Protein AF-A0A6M0INX6-F1 (afdb_monomer)

pLDDT: mean 77.75, std 13.21, range [43.38, 91.0]

Radius of gyration: 14.99 Å; Cα contacts (8 Å, |Δi|>4): 157; chains: 1; bounding box: 34×34×44 Å

Mean predicted aligned error: 8.26 Å

Foldseek 3Di:
DDAWEWEQDPNFIWTFPQLVVVVCPVVLQFDQFQPPVPDPDPDDRDGLSRQLVVVVVVDDPVFWDADPNTIIGGLVSVVVSLVSRCRGGPDNCLVVDCPRPSNVVNVVSVPPVDDDDPDDDCRRYDYDDDPD

Secondary structure (DSSP, 8-state):
---EEEEEETTEEEEEHHHHHHHHHHTTSB-SS--GGG-SS------HHHHHHHHHTTS-GGGEEEETTEEEEEHHHHHHHHHHHGGGBSSGGGGT-TTSHHHHHHHHHH-TTS-----S-GGGEEE-----

Solvent-accessible surface area (backbone atoms only — not comparable to full-atom values): 8019 Å² total; per-residue (Å²): 136,67,42,25,42,28,35,82,55,95,95,37,64,29,35,32,50,64,36,46,52,48,40,35,43,79,69,56,47,27,42,73,55,66,57,73,92,74,66,87,67,99,66,78,92,67,37,62,61,59,52,46,53,55,52,52,74,73,47,64,69,92,49,50,47,78,54,99,89,45,54,24,30,32,52,80,49,50,63,56,45,52,64,69,49,54,71,22,36,70,51,76,65,36,75,79,31,76,85,26,65,67,33,46,55,48,52,59,56,70,37,87,86,54,81,91,69,92,75,90,73,69,82,54,55,39,83,51,90,73,93,125

Nearest PDB structures (foldseek):
  4xtk-assembly4_D  TM=2.587E-01  e=9.185E-01  Thermotoga maritima MSB8
  8hmy-assembly1_A  TM=2.724E-01  e=7.587E-01  Homo sapiens

Sequence (132 aa):
MQPIRYINHQNTVWYSVTDYVRLLLDTRTIARVRPSILRKRHRSSKDPEELVLAKLNQLNAAYQLRINQDLFADWVVFEHLHRVLKPFLIRPADWTNPNSLFHKTRVYIDRPKQSPKPDVGDDYFEEIEIQV

Organism: NCBI:txid1987381

Structure (mmCIF, N/CA/C/O backbone):
data_AF-A0A6M0INX6-F1
#
_entry.id   AF-A0A6M0INX6-F1
#
loop_
_atom_site.group_PDB
_atom_site.id
_atom_site.type_symbol
_atom_site.label_atom_id
_atom_site.label_alt_id
_atom_site.label_comp_id
_atom_site.label_asym_id
_atom_site.label_entity_id
_atom_site.label_seq_id
_atom_site.pdbx_PDB_ins_code
_atom_site.Cartn_x
_atom_site.Cartn_y
_atom_site.Cartn_z
_atom_site.occupancy
_atom_site.B_iso_or_equiv
_atom_site.auth_seq_id
_atom_site.auth_comp_id
_atom_site.auth_asym_id
_atom_site.auth_atom_id
_atom_site.pdbx_PDB_model_num
ATOM 1 N N . MET A 1 1 ? 9.680 -11.911 5.098 1.00 67.19 1 MET A N 1
ATOM 2 C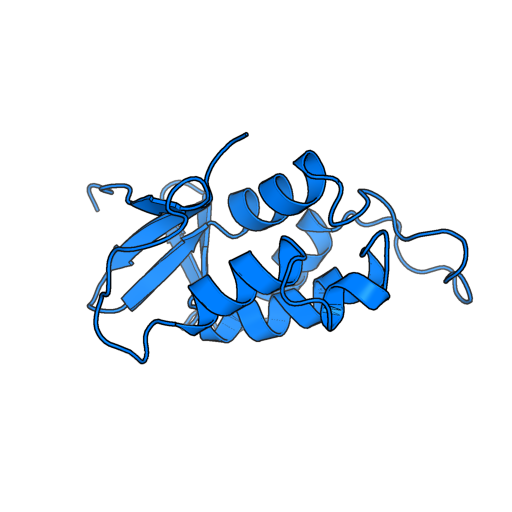 CA . MET A 1 1 ? 8.805 -10.841 4.580 1.00 67.19 1 MET A CA 1
ATOM 3 C C . MET A 1 1 ? 8.068 -10.285 5.780 1.00 67.19 1 MET A C 1
ATOM 5 O O . MET A 1 1 ? 7.625 -11.098 6.580 1.00 67.19 1 MET A O 1
ATOM 9 N N . GLN A 1 2 ? 8.038 -8.967 5.965 1.00 77.56 2 GLN A N 1
ATOM 10 C CA . GLN A 1 2 ? 7.319 -8.363 7.090 1.00 77.56 2 GLN A CA 1
ATOM 11 C C . GLN A 1 2 ? 5.891 -8.006 6.650 1.00 77.56 2 GLN A C 1
ATOM 13 O O . GLN A 1 2 ? 5.744 -7.437 5.563 1.00 77.56 2 GLN A O 1
ATOM 18 N N . PRO A 1 3 ? 4.860 -8.368 7.432 1.00 84.69 3 PRO A N 1
ATOM 19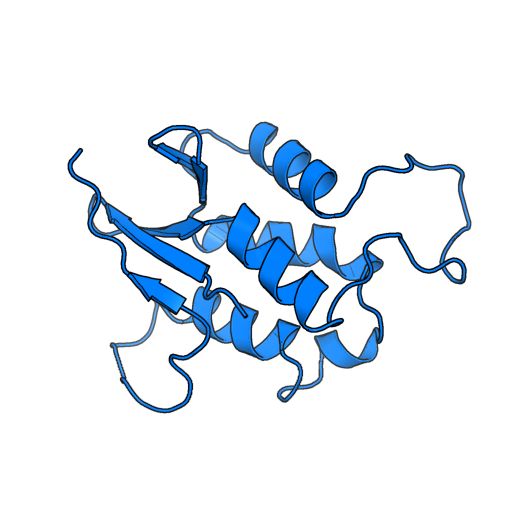 C CA . PRO A 1 3 ? 3.492 -7.944 7.168 1.00 84.69 3 PRO A CA 1
ATOM 20 C C . PRO A 1 3 ? 3.328 -6.439 7.423 1.00 84.69 3 PRO A C 1
ATOM 22 O O . PRO A 1 3 ? 4.166 -5.784 8.046 1.00 84.69 3 PRO A O 1
ATOM 25 N N . ILE A 1 4 ? 2.234 -5.877 6.921 1.00 87.69 4 ILE A N 1
ATOM 26 C CA . ILE A 1 4 ? 1.832 -4.494 7.154 1.00 87.69 4 ILE A CA 1
ATOM 27 C C . ILE A 1 4 ? 1.190 -4.420 8.531 1.00 87.69 4 ILE A C 1
ATOM 29 O O . ILE A 1 4 ? 0.093 -4.945 8.733 1.00 87.69 4 ILE A O 1
ATOM 33 N N . ARG A 1 5 ? 1.851 -3.730 9.462 1.00 88.81 5 ARG A N 1
ATOM 34 C CA . ARG A 1 5 ? 1.271 -3.476 10.780 1.00 88.81 5 ARG A CA 1
ATOM 35 C C . ARG A 1 5 ? 0.059 -2.555 10.647 1.00 88.81 5 ARG A C 1
ATOM 37 O O . ARG A 1 5 ? 0.126 -1.550 9.931 1.00 88.81 5 ARG A O 1
ATOM 44 N N . TYR A 1 6 ? -1.027 -2.857 11.346 1.00 88.12 6 TYR A N 1
ATOM 45 C CA . TYR A 1 6 ? -2.195 -1.983 11.445 1.00 88.12 6 TYR A CA 1
ATOM 46 C C . TYR A 1 6 ? -2.702 -1.873 12.884 1.00 88.12 6 TYR A C 1
ATOM 48 O O . TYR A 1 6 ? -2.418 -2.728 13.719 1.00 88.12 6 TYR A O 1
ATOM 56 N N . ILE A 1 7 ? -3.459 -0.813 13.164 1.00 87.19 7 ILE A N 1
ATOM 57 C CA . ILE A 1 7 ? -4.101 -0.576 14.460 1.00 87.19 7 ILE A CA 1
ATOM 58 C C . ILE A 1 7 ? -5.559 -0.182 14.303 1.00 87.19 7 ILE A C 1
ATOM 60 O O . ILE A 1 7 ? -5.919 0.526 13.363 1.00 87.19 7 ILE A O 1
ATOM 64 N N . ASN A 1 8 ? -6.382 -0.563 15.273 1.00 83.69 8 ASN A N 1
ATOM 65 C CA . ASN A 1 8 ? -7.714 -0.004 15.454 1.00 83.69 8 ASN A CA 1
ATOM 66 C C . ASN A 1 8 ? -7.665 1.141 16.467 1.00 83.69 8 ASN A C 1
ATOM 68 O O . ASN A 1 8 ? -7.405 0.929 17.648 1.00 83.69 8 ASN A O 1
ATOM 72 N N . HIS A 1 9 ? -7.952 2.361 16.020 1.00 81.75 9 HIS A N 1
ATOM 73 C CA . HIS A 1 9 ? -8.033 3.532 16.889 1.00 81.75 9 HIS A CA 1
ATOM 74 C C . HIS A 1 9 ? -9.274 4.357 16.548 1.00 81.75 9 HIS A C 1
ATOM 76 O O . HIS A 1 9 ? -9.461 4.757 15.398 1.00 81.75 9 HIS A O 1
ATOM 82 N N . GLN A 1 10 ? -10.119 4.616 17.555 1.00 80.56 10 GLN A N 1
ATOM 83 C CA . GLN A 1 10 ? -11.375 5.372 17.417 1.00 80.56 10 GLN A CA 1
ATOM 84 C C . GLN A 1 10 ? -12.276 4.838 16.283 1.00 80.56 10 GLN A C 1
ATOM 86 O O . GLN A 1 10 ? -12.737 5.593 15.429 1.00 80.56 10 GLN A O 1
ATOM 91 N N . ASN A 1 11 ? -12.509 3.520 16.256 1.00 77.38 11 ASN A N 1
ATOM 92 C CA . ASN A 1 11 ? -13.285 2.817 15.218 1.00 77.38 11 ASN A CA 1
ATOM 93 C C . ASN A 1 11 ? -12.741 2.975 13.784 1.00 77.38 11 ASN A C 1
ATOM 95 O O . ASN A 1 11 ? -13.466 2.725 12.822 1.00 77.38 11 ASN A O 1
ATOM 99 N N . THR A 1 12 ? -11.483 3.391 13.631 1.00 79.06 12 THR A N 1
ATOM 100 C CA . THR A 1 12 ? -10.803 3.521 12.340 1.00 79.06 12 THR A CA 1
ATOM 101 C C . THR A 1 12 ? -9.585 2.605 12.316 1.00 79.06 12 THR A C 1
ATOM 103 O O . THR A 1 12 ? -8.828 2.555 13.287 1.00 79.06 12 THR A O 1
ATOM 106 N N . VAL A 1 13 ? -9.392 1.892 11.205 1.00 83.69 13 VAL A N 1
ATOM 107 C CA . VAL A 1 13 ? -8.201 1.067 10.975 1.00 83.69 13 VAL A CA 1
ATOM 108 C C . VAL A 1 13 ? -7.121 1.930 10.333 1.00 83.69 13 VAL A C 1
ATOM 110 O O . VAL A 1 13 ? -7.340 2.516 9.272 1.00 83.69 13 VAL A O 1
ATOM 113 N N . TRP A 1 14 ? -5.948 1.977 10.953 1.00 87.62 14 TRP A N 1
ATOM 114 C CA . TRP A 1 14 ? -4.797 2.729 10.471 1.00 87.62 14 TRP A CA 1
ATOM 115 C C . TRP A 1 14 ? -3.669 1.777 10.107 1.00 87.62 14 TRP A C 1
ATOM 117 O O . TRP A 1 14 ? -3.291 0.935 10.916 1.00 87.62 14 TRP A O 1
ATOM 127 N N . TYR A 1 15 ? -3.095 1.931 8.917 1.00 88.62 15 TYR A N 1
ATOM 128 C CA . TYR A 1 15 ? -2.057 1.028 8.417 1.00 88.62 15 TYR A CA 1
ATOM 129 C C . TYR A 1 15 ? -0.702 1.721 8.374 1.00 88.62 15 TYR A C 1
ATOM 131 O O . TYR A 1 15 ? -0.599 2.887 7.980 1.00 88.62 15 TYR A O 1
ATOM 139 N N . SER A 1 16 ? 0.343 0.981 8.733 1.00 90.75 16 SER A N 1
ATOM 140 C CA . SER A 1 16 ? 1.728 1.422 8.640 1.00 90.75 16 SER A CA 1
ATOM 141 C C . SER A 1 16 ? 2.113 1.646 7.183 1.00 90.75 16 SER A C 1
ATOM 143 O O . SER A 1 16 ? 2.166 0.732 6.354 1.00 90.75 16 SER A O 1
ATOM 145 N N . VAL A 1 17 ? 2.396 2.903 6.864 1.00 89.62 17 VAL A N 1
ATOM 146 C CA . VAL A 1 17 ? 2.750 3.327 5.509 1.00 89.62 17 VAL A CA 1
ATOM 147 C C . VAL A 1 17 ? 4.102 2.748 5.104 1.00 89.62 17 VAL A C 1
ATOM 149 O O . VAL A 1 17 ? 4.290 2.303 3.970 1.00 89.62 17 VAL A O 1
ATOM 152 N N . THR A 1 18 ? 5.050 2.759 6.035 1.00 90.25 18 THR A N 1
ATOM 153 C CA . THR A 1 18 ? 6.413 2.295 5.798 1.00 90.25 18 THR A CA 1
ATOM 154 C C . THR A 1 18 ? 6.443 0.795 5.521 1.00 90.25 18 THR A C 1
ATOM 156 O O . THR A 1 18 ? 7.089 0.363 4.566 1.00 90.25 18 THR A O 1
ATOM 159 N N . ASP A 1 19 ? 5.692 -0.001 6.288 1.00 90.50 19 ASP A N 1
ATOM 160 C CA . ASP A 1 19 ? 5.649 -1.454 6.086 1.00 90.50 19 ASP A CA 1
ATOM 161 C C . ASP A 1 19 ? 5.011 -1.806 4.739 1.00 90.50 19 ASP A C 1
ATOM 163 O O . ASP A 1 19 ? 5.493 -2.694 4.038 1.00 90.50 19 ASP A O 1
ATOM 167 N N . TYR A 1 20 ? 3.991 -1.053 4.318 1.00 89.19 20 TYR A N 1
ATOM 168 C CA . TYR A 1 20 ? 3.386 -1.203 2.996 1.00 89.19 20 TYR A CA 1
ATOM 169 C C . TYR A 1 20 ? 4.394 -0.989 1.861 1.00 89.19 20 TYR A C 1
ATOM 171 O O . TYR A 1 20 ? 4.496 -1.817 0.950 1.00 89.19 20 TYR A O 1
ATOM 179 N N . VAL A 1 21 ? 5.174 0.095 1.910 1.00 90.31 21 VAL A N 1
ATOM 180 C CA . VAL A 1 21 ? 6.193 0.370 0.884 1.00 90.31 21 VAL A CA 1
ATOM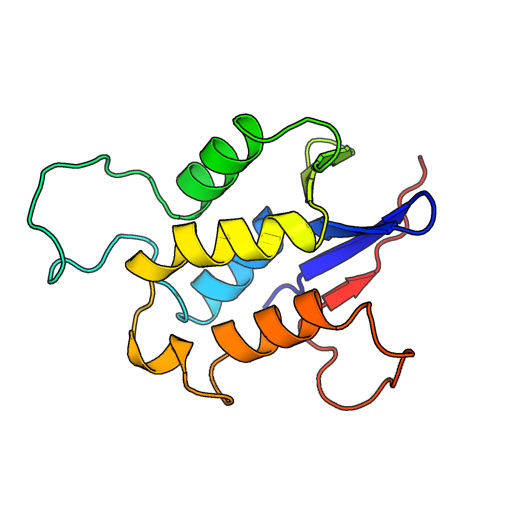 181 C C . VAL A 1 21 ? 7.284 -0.704 0.900 1.00 90.31 21 VAL A C 1
ATOM 183 O O . VAL A 1 21 ? 7.672 -1.192 -0.167 1.00 90.31 21 VAL A O 1
ATOM 186 N N . ARG A 1 22 ? 7.738 -1.126 2.087 1.00 91.00 22 ARG A N 1
ATOM 187 C CA . ARG A 1 22 ? 8.736 -2.197 2.247 1.00 91.00 22 ARG A CA 1
ATOM 188 C C . ARG A 1 22 ? 8.253 -3.526 1.684 1.00 91.00 22 ARG A C 1
ATOM 190 O O . ARG A 1 22 ? 8.978 -4.131 0.899 1.00 91.00 22 ARG A O 1
ATOM 197 N N . LEU A 1 23 ? 7.018 -3.932 1.977 1.00 90.94 23 LEU A N 1
ATOM 198 C CA . LEU A 1 23 ? 6.426 -5.154 1.432 1.00 90.94 23 LEU A CA 1
ATOM 199 C C . LEU A 1 23 ? 6.460 -5.157 -0.105 1.00 90.94 23 LEU A C 1
ATOM 201 O O . LEU A 1 23 ? 6.864 -6.141 -0.731 1.00 90.94 23 LEU A O 1
ATOM 205 N N . LEU A 1 24 ? 6.070 -4.046 -0.736 1.00 89.75 24 LEU A N 1
ATOM 206 C CA . LEU A 1 24 ? 6.075 -3.930 -2.196 1.00 89.75 24 LEU A CA 1
ATOM 207 C C . LEU A 1 24 ? 7.491 -3.947 -2.793 1.00 89.75 24 LEU A C 1
ATOM 209 O O . LEU A 1 24 ? 7.672 -4.425 -3.918 1.00 89.75 24 LEU A O 1
ATOM 213 N N . LEU A 1 25 ? 8.487 -3.430 -2.070 1.00 90.50 25 LEU A N 1
ATOM 214 C CA . LEU A 1 25 ? 9.893 -3.454 -2.476 1.00 90.50 25 LEU A CA 1
ATOM 215 C C . LEU A 1 25 ? 10.507 -4.852 -2.342 1.00 90.50 25 LEU A C 1
ATOM 217 O O . LEU A 1 25 ? 11.132 -5.336 -3.288 1.00 90.50 25 LEU A O 1
ATOM 221 N N . ASP A 1 26 ? 10.304 -5.510 -1.203 1.00 90.50 26 ASP A N 1
ATOM 222 C CA . ASP A 1 26 ? 10.862 -6.833 -0.895 1.00 90.50 26 ASP A CA 1
ATOM 223 C C . ASP A 1 26 ? 10.367 -7.897 -1.874 1.00 90.50 26 ASP A C 1
ATOM 225 O O . ASP A 1 26 ? 11.118 -8.761 -2.330 1.00 90.50 26 ASP A O 1
ATOM 229 N N . THR A 1 27 ? 9.102 -7.786 -2.267 1.00 88.50 27 THR A N 1
ATOM 230 C CA . THR A 1 27 ? 8.454 -8.686 -3.230 1.00 88.50 27 THR A CA 1
ATOM 231 C C . THR A 1 27 ? 8.725 -8.318 -4.685 1.00 88.50 27 THR A C 1
ATOM 233 O O . THR A 1 27 ? 8.239 -8.993 -5.592 1.00 88.50 27 THR A O 1
ATOM 236 N N . ARG A 1 28 ? 9.512 -7.259 -4.931 1.00 88.81 28 ARG A N 1
ATOM 237 C CA . ARG A 1 28 ? 9.808 -6.730 -6.271 1.00 88.81 28 ARG A CA 1
ATOM 238 C C . ARG A 1 28 ? 8.541 -6.379 -7.056 1.00 88.81 28 ARG A C 1
ATOM 240 O O . ARG A 1 28 ? 8.501 -6.484 -8.279 1.00 88.81 28 ARG A O 1
ATOM 247 N N . THR A 1 29 ? 7.504 -5.943 -6.353 1.00 89.25 29 THR A N 1
ATOM 248 C CA . THR A 1 29 ? 6.291 -5.408 -6.971 1.00 89.25 29 THR A CA 1
ATOM 249 C C . THR A 1 29 ? 6.551 -3.994 -7.496 1.00 89.25 29 THR A C 1
ATOM 251 O O . THR A 1 29 ? 6.159 -3.635 -8.610 1.00 89.25 29 THR A O 1
ATOM 254 N N . ILE A 1 30 ? 7.299 -3.205 -6.721 1.00 89.94 30 ILE A N 1
ATOM 255 C CA . ILE A 1 30 ? 7.851 -1.914 -7.137 1.00 89.94 30 ILE A CA 1
ATOM 256 C C . ILE A 1 30 ? 9.384 -1.945 -7.090 1.00 89.94 30 ILE A C 1
ATOM 258 O O . ILE A 1 30 ? 9.993 -2.716 -6.351 1.00 89.94 30 ILE A O 1
ATOM 262 N N . ALA A 1 31 ? 10.023 -1.097 -7.887 1.00 88.38 31 ALA A N 1
ATOM 263 C CA . ALA A 1 31 ? 11.461 -0.883 -7.874 1.00 88.38 31 ALA A CA 1
ATOM 264 C C . ALA A 1 31 ? 11.846 0.241 -6.900 1.00 88.38 31 ALA A C 1
ATOM 266 O O . ALA A 1 31 ? 11.145 1.246 -6.788 1.00 88.38 31 ALA A O 1
ATOM 267 N N . ARG A 1 32 ? 13.023 0.116 -6.268 1.00 85.69 32 ARG A N 1
ATOM 268 C CA . ARG A 1 32 ? 13.627 1.167 -5.416 1.00 85.69 32 ARG A CA 1
ATOM 269 C C . ARG A 1 32 ? 13.887 2.471 -6.159 1.00 85.69 32 ARG A C 1
ATOM 271 O O . ARG A 1 32 ? 13.925 3.537 -5.565 1.00 85.69 32 ARG A O 1
ATOM 278 N N . VAL A 1 33 ? 14.108 2.379 -7.464 1.00 82.00 33 VAL A N 1
ATOM 279 C CA . VAL A 1 33 ? 14.309 3.530 -8.336 1.00 82.00 33 VAL A CA 1
ATOM 280 C C . VAL A 1 33 ? 13.339 3.441 -9.490 1.00 82.00 33 VAL A C 1
ATOM 282 O O . VAL A 1 33 ? 13.007 2.356 -9.968 1.00 82.00 33 VAL A O 1
ATOM 285 N N . ARG A 1 34 ? 12.898 4.601 -9.965 1.00 72.31 34 ARG A N 1
ATOM 286 C CA . ARG A 1 34 ? 11.985 4.658 -11.098 1.00 72.31 34 ARG A CA 1
ATOM 287 C C . ARG A 1 34 ? 12.626 3.988 -12.325 1.00 72.31 34 ARG A C 1
ATOM 289 O O . ARG A 1 34 ? 13.745 4.380 -12.682 1.00 72.31 34 ARG A O 1
ATOM 296 N N . PRO A 1 35 ? 11.933 3.050 -13.000 1.00 68.56 35 PRO A N 1
ATOM 297 C CA . PRO A 1 35 ? 12.447 2.399 -14.199 1.00 68.56 35 PRO A CA 1
ATOM 298 C C . PRO A 1 35 ? 12.901 3.422 -15.249 1.00 68.56 35 PRO A C 1
ATOM 300 O O . PRO A 1 35 ? 12.190 4.385 -15.559 1.00 68.56 35 PRO A O 1
ATOM 303 N N . SER A 1 36 ? 14.100 3.216 -15.798 1.00 62.81 36 SER A N 1
ATOM 304 C CA . SER A 1 36 ? 14.778 4.132 -16.730 1.00 62.81 36 SER A CA 1
ATOM 305 C C . SER A 1 36 ? 13.972 4.417 -18.002 1.00 62.81 36 SER A C 1
ATOM 307 O O . SER A 1 36 ? 14.052 5.517 -18.544 1.00 62.81 36 SER A O 1
ATOM 309 N N . ILE A 1 37 ? 13.127 3.471 -18.416 1.00 59.00 37 ILE A N 1
ATOM 310 C CA . ILE A 1 37 ? 12.286 3.522 -19.622 1.00 59.00 37 ILE A CA 1
ATOM 311 C C . ILE A 1 37 ? 11.246 4.666 -19.557 1.00 59.00 37 ILE A C 1
ATOM 313 O O . ILE A 1 37 ? 10.777 5.151 -20.581 1.00 59.00 37 ILE A O 1
ATOM 317 N N . LEU A 1 38 ? 10.913 5.161 -18.356 1.00 58.62 38 LEU A N 1
ATOM 318 C CA . LEU A 1 38 ? 9.937 6.242 -18.144 1.00 58.62 38 LEU A CA 1
ATOM 319 C C . LEU A 1 38 ? 10.577 7.635 -17.958 1.00 58.62 38 LEU A C 1
ATOM 321 O O . LEU A 1 38 ? 9.887 8.593 -17.589 1.00 58.62 38 LEU A O 1
ATOM 325 N N . ARG A 1 39 ? 11.891 7.789 -18.181 1.00 53.47 39 ARG A N 1
ATOM 326 C CA . ARG A 1 39 ? 12.605 9.062 -17.984 1.00 53.47 39 ARG A CA 1
ATOM 327 C C . ARG A 1 39 ? 12.432 9.998 -19.186 1.00 53.47 39 ARG A C 1
ATOM 329 O O . ARG A 1 39 ? 13.213 9.953 -20.124 1.00 53.47 39 ARG A O 1
ATOM 336 N N . LYS A 1 40 ? 11.457 10.914 -19.130 1.00 52.69 40 LYS A N 1
ATOM 337 C CA . LYS A 1 40 ? 11.448 12.112 -20.004 1.00 52.69 40 LYS A CA 1
ATOM 338 C C . LYS A 1 40 ? 11.899 13.407 -19.322 1.00 52.69 40 LYS A C 1
ATOM 340 O O . LYS A 1 40 ? 12.151 14.381 -20.018 1.00 52.69 40 LYS A O 1
ATOM 345 N N . ARG A 1 41 ? 12.036 13.462 -17.992 1.00 51.16 41 ARG A N 1
ATOM 346 C CA . ARG A 1 41 ? 12.550 14.658 -17.299 1.00 51.16 41 ARG A CA 1
ATOM 347 C C . ARG A 1 41 ? 13.366 14.306 -16.065 1.00 51.16 41 ARG A C 1
ATOM 349 O O . ARG A 1 41 ? 13.005 13.399 -15.319 1.00 51.16 41 ARG A O 1
ATOM 356 N N . HIS A 1 42 ? 14.420 15.090 -15.858 1.00 49.53 42 HIS A N 1
ATOM 357 C CA . HIS A 1 42 ? 15.217 15.169 -14.640 1.00 49.53 42 HIS A CA 1
ATOM 358 C C . HIS A 1 42 ? 14.287 15.554 -13.476 1.00 49.53 42 HIS A C 1
ATOM 360 O O . HIS A 1 42 ? 13.960 16.723 -13.280 1.00 49.53 42 HIS A O 1
ATOM 366 N N . ARG A 1 43 ? 13.755 14.569 -12.753 1.00 54.69 43 ARG A N 1
ATOM 367 C CA . ARG A 1 43 ? 12.997 14.798 -11.519 1.00 54.69 43 ARG A CA 1
ATOM 368 C C . ARG A 1 43 ? 13.500 13.856 -10.444 1.00 54.69 43 ARG A C 1
ATOM 370 O O . ARG A 1 43 ? 13.889 12.732 -10.743 1.00 54.69 43 ARG A O 1
ATOM 377 N N . SER A 1 44 ? 13.535 14.424 -9.242 1.00 51.59 44 SER A N 1
ATOM 378 C CA . SER A 1 44 ? 14.241 13.999 -8.038 1.00 51.59 44 SER A CA 1
ATOM 379 C C . SER A 1 44 ? 14.468 12.493 -7.909 1.00 51.59 44 SER A C 1
ATOM 381 O O . SER A 1 44 ? 13.527 11.714 -8.026 1.00 51.59 44 SER A O 1
ATOM 383 N N . SER A 1 45 ? 15.699 12.124 -7.560 1.00 61.50 45 SER A N 1
ATOM 384 C CA . SER A 1 45 ? 16.178 10.776 -7.219 1.00 61.50 45 SER A CA 1
ATOM 385 C C . SER A 1 45 ? 15.532 10.154 -5.974 1.00 61.50 45 SER A C 1
ATOM 387 O O . SER A 1 45 ? 16.068 9.182 -5.455 1.00 61.50 45 SER A O 1
ATOM 389 N N . LYS A 1 46 ? 14.430 10.727 -5.483 1.00 71.25 46 LYS A N 1
ATOM 390 C CA . LYS A 1 46 ? 13.757 10.287 -4.266 1.00 71.25 46 LYS A CA 1
ATOM 391 C C . LYS A 1 46 ? 13.236 8.875 -4.451 1.00 71.25 46 LYS A C 1
ATOM 393 O O . LYS A 1 46 ? 12.663 8.550 -5.501 1.00 71.25 46 LYS A O 1
ATOM 398 N N . ASP A 1 47 ? 13.472 8.060 -3.441 1.00 84.12 47 ASP A N 1
ATOM 399 C CA . ASP A 1 47 ? 12.979 6.698 -3.396 1.00 84.12 47 ASP A CA 1
ATOM 400 C C . ASP A 1 47 ? 11.443 6.680 -3.178 1.00 84.12 47 ASP A C 1
ATOM 402 O O . ASP A 1 47 ? 10.817 7.716 -2.911 1.00 84.12 47 ASP A O 1
ATOM 406 N N . PRO A 1 48 ? 10.783 5.527 -3.384 1.00 86.44 48 PRO A N 1
ATOM 407 C CA . PRO A 1 48 ? 9.340 5.404 -3.205 1.00 86.44 48 PRO A CA 1
ATOM 408 C C . PRO A 1 48 ? 8.859 5.792 -1.803 1.00 86.44 48 PRO A C 1
ATOM 410 O O . PRO A 1 48 ? 7.782 6.374 -1.681 1.00 86.44 48 PRO A O 1
ATOM 413 N N . GLU A 1 49 ? 9.644 5.483 -0.769 1.00 88.00 49 GLU A N 1
ATOM 414 C CA . GLU A 1 49 ? 9.297 5.728 0.633 1.00 88.00 49 GLU A CA 1
ATOM 415 C C . GLU A 1 49 ? 9.283 7.233 0.930 1.00 88.00 49 GLU A C 1
ATOM 417 O O . GLU A 1 49 ? 8.269 7.765 1.383 1.00 88.00 49 GLU A O 1
ATOM 422 N N . GLU A 1 50 ? 10.332 7.962 0.543 1.00 87.06 50 GLU A N 1
ATOM 423 C CA . GLU A 1 50 ? 10.420 9.418 0.658 1.00 87.06 50 GLU A CA 1
ATOM 424 C C . GLU A 1 50 ? 9.291 10.133 -0.092 1.00 87.06 50 GLU A C 1
ATOM 426 O O . GLU A 1 50 ? 8.771 11.147 0.379 1.00 87.06 50 GLU A O 1
ATOM 431 N N . LEU A 1 51 ? 8.901 9.640 -1.273 1.00 86.81 51 LEU A N 1
ATOM 432 C CA . LEU A 1 51 ? 7.808 10.234 -2.048 1.00 86.81 51 LEU A CA 1
ATOM 433 C C . LEU A 1 51 ? 6.448 10.024 -1.389 1.00 86.81 51 LEU A C 1
ATOM 435 O O . LEU A 1 51 ? 5.619 10.938 -1.396 1.00 86.81 51 LEU A O 1
ATOM 439 N N . VAL A 1 52 ? 6.222 8.839 -0.828 1.00 88.25 52 VAL A N 1
ATOM 440 C CA . VAL A 1 52 ? 5.012 8.515 -0.074 1.00 88.25 52 VAL A CA 1
ATOM 441 C C . VAL A 1 52 ? 4.934 9.371 1.191 1.00 88.25 52 VAL A C 1
ATOM 443 O O . VAL A 1 52 ? 3.935 10.061 1.386 1.00 88.25 52 VAL A O 1
ATOM 446 N N . LEU A 1 53 ? 6.006 9.438 1.985 1.00 86.62 53 LEU A N 1
ATOM 447 C CA . LEU A 1 53 ? 6.068 10.268 3.193 1.00 86.62 53 LEU A CA 1
ATOM 448 C C . LEU A 1 53 ? 5.902 11.761 2.877 1.00 86.62 53 LEU A C 1
ATOM 450 O O . LEU A 1 53 ? 5.145 12.465 3.544 1.00 86.62 53 LEU A O 1
ATOM 454 N N . ALA A 1 54 ? 6.545 12.259 1.816 1.00 85.75 54 ALA A N 1
ATOM 455 C CA . ALA A 1 54 ? 6.369 13.640 1.374 1.00 85.75 54 ALA A CA 1
ATOM 456 C C . ALA A 1 54 ? 4.926 13.929 0.945 1.00 85.75 54 ALA A C 1
ATOM 458 O O . ALA A 1 54 ? 4.432 15.030 1.187 1.00 85.75 54 ALA A O 1
ATOM 459 N N . LYS A 1 55 ? 4.242 12.960 0.318 1.00 85.06 55 LYS A N 1
ATOM 460 C CA . LYS A 1 55 ? 2.830 13.110 -0.039 1.00 85.06 55 LYS A CA 1
ATOM 461 C C . LYS A 1 55 ? 1.944 13.153 1.203 1.00 85.06 55 LYS A C 1
ATOM 463 O O . LYS A 1 55 ? 1.039 13.979 1.236 1.00 85.06 55 LYS A O 1
ATOM 468 N N . LEU A 1 56 ? 2.213 12.317 2.201 1.00 84.31 56 LEU A N 1
ATOM 469 C CA . LEU A 1 56 ? 1.464 12.286 3.461 1.00 84.31 56 LEU A CA 1
ATOM 470 C C . LEU A 1 56 ? 1.581 13.589 4.239 1.00 84.31 56 LEU A C 1
ATOM 472 O O . LEU A 1 56 ? 0.568 14.146 4.638 1.00 84.31 56 LEU A O 1
ATOM 476 N N . ASN A 1 57 ? 2.788 14.149 4.324 1.00 82.31 57 ASN A N 1
ATOM 477 C CA . ASN A 1 57 ? 3.014 15.446 4.965 1.00 82.31 57 ASN A CA 1
ATOM 478 C C . ASN A 1 57 ? 2.264 16.612 4.286 1.00 82.31 57 ASN A C 1
ATOM 480 O O . ASN A 1 57 ? 2.132 17.678 4.879 1.00 82.31 57 ASN A O 1
ATOM 484 N N . GLN A 1 58 ? 1.798 16.441 3.042 1.00 83.25 58 GLN A N 1
ATOM 485 C CA . GLN A 1 58 ? 0.960 17.420 2.335 1.00 83.25 58 GLN A CA 1
ATOM 486 C C . GLN A 1 58 ? -0.544 17.184 2.530 1.00 83.25 58 GLN A C 1
ATOM 488 O O . GLN A 1 58 ? -1.347 18.011 2.096 1.00 83.25 58 GLN A O 1
ATOM 493 N N . LEU A 1 59 ? -0.942 16.041 3.090 1.00 79.94 59 LEU A N 1
ATOM 494 C CA . LEU A 1 59 ? -2.337 15.724 3.367 1.00 79.94 59 LEU A CA 1
ATOM 495 C C . LEU A 1 59 ? -2.756 16.299 4.721 1.00 79.94 59 LEU A C 1
ATOM 497 O O . LEU A 1 59 ? -1.937 16.645 5.568 1.00 79.94 59 LEU A O 1
ATOM 501 N N . ASN A 1 60 ? -4.069 16.429 4.905 1.00 76.25 60 ASN A N 1
ATOM 502 C CA . ASN A 1 60 ? -4.633 16.910 6.158 1.00 76.25 60 ASN A CA 1
ATOM 503 C C . ASN A 1 60 ? -4.277 15.944 7.305 1.00 76.25 60 ASN A C 1
ATOM 505 O O . ASN A 1 60 ? -4.370 14.727 7.137 1.00 76.25 60 ASN A O 1
ATOM 509 N N . ALA A 1 61 ? -3.929 16.498 8.470 1.00 77.38 61 ALA A N 1
ATOM 510 C CA . ALA A 1 61 ? -3.632 15.752 9.690 1.00 77.38 61 ALA A CA 1
ATOM 511 C C . ALA A 1 61 ? -4.751 14.779 10.094 1.00 77.38 61 ALA A C 1
ATOM 513 O O . ALA A 1 61 ? -4.463 13.759 10.701 1.00 77.38 61 ALA A O 1
ATOM 514 N N . ALA A 1 62 ? -6.000 15.044 9.698 1.00 80.50 62 ALA A N 1
ATOM 515 C CA . ALA A 1 62 ? -7.136 14.155 9.947 1.00 80.50 62 ALA A CA 1
ATOM 516 C C . ALA A 1 62 ? -6.986 12.740 9.352 1.00 80.50 62 ALA A C 1
ATOM 518 O O . ALA A 1 62 ? -7.673 11.830 9.799 1.00 80.50 62 ALA A O 1
ATOM 519 N N . TYR A 1 63 ? -6.111 12.546 8.359 1.00 81.69 63 TYR A N 1
ATOM 520 C CA . TYR A 1 63 ? -5.929 11.255 7.689 1.00 81.69 63 TYR A CA 1
ATOM 521 C C . TYR A 1 63 ? -4.594 10.572 7.992 1.00 81.69 63 TYR A C 1
ATOM 523 O O . TYR A 1 63 ? -4.221 9.599 7.331 1.00 81.69 63 TYR A O 1
ATOM 531 N N . GLN A 1 64 ? -3.866 11.078 8.983 1.00 86.31 64 GLN A N 1
ATOM 532 C CA . GLN A 1 64 ? -2.615 10.493 9.435 1.00 86.31 64 GLN A CA 1
ATOM 533 C C . GLN A 1 64 ? -2.588 10.420 10.955 1.00 86.31 64 GLN A C 1
ATOM 535 O O . GLN A 1 64 ? -3.021 11.335 11.651 1.00 86.31 64 GLN A O 1
ATOM 540 N N . LEU A 1 65 ? -2.023 9.338 11.465 1.00 87.88 65 LEU A N 1
ATOM 541 C CA . LEU A 1 65 ? -1.841 9.114 12.885 1.00 87.88 65 LEU A CA 1
ATOM 542 C C . LEU A 1 65 ? -0.369 8.808 13.123 1.00 87.88 65 LEU A C 1
ATOM 544 O O . LEU A 1 65 ? 0.219 7.973 12.438 1.00 87.88 65 LEU A O 1
ATOM 548 N N . ARG A 1 66 ? 0.250 9.520 14.065 1.00 87.56 66 ARG A N 1
ATOM 549 C CA . ARG A 1 66 ? 1.659 9.322 14.401 1.00 87.56 66 ARG A CA 1
ATOM 550 C C . ARG A 1 66 ? 1.775 8.726 15.788 1.00 87.56 66 ARG A C 1
ATOM 552 O O . ARG A 1 66 ? 1.311 9.331 16.748 1.00 87.56 66 ARG A O 1
ATOM 559 N N . ILE A 1 67 ? 2.420 7.570 15.882 1.00 84.62 67 ILE A N 1
ATOM 560 C CA . ILE A 1 67 ? 2.589 6.832 17.133 1.00 84.62 67 ILE A CA 1
ATOM 561 C C . ILE A 1 67 ? 4.018 6.323 17.193 1.00 84.62 67 ILE A C 1
ATOM 563 O O . ILE A 1 67 ? 4.482 5.707 16.243 1.00 84.62 67 ILE A O 1
ATOM 567 N N . ASN A 1 68 ? 4.723 6.583 18.297 1.00 79.31 68 ASN A N 1
ATOM 568 C CA . ASN A 1 68 ? 6.095 6.106 18.514 1.00 79.31 68 ASN A CA 1
ATOM 569 C C . ASN A 1 68 ? 7.023 6.338 17.305 1.00 79.31 68 ASN A C 1
ATOM 571 O O . ASN A 1 68 ? 7.850 5.499 16.979 1.00 79.31 68 ASN A O 1
ATOM 575 N N . GLN A 1 69 ? 6.878 7.502 16.655 1.00 81.56 69 GLN A N 1
ATOM 576 C CA . GLN A 1 69 ? 7.585 7.937 15.436 1.00 81.56 69 GLN A CA 1
ATOM 577 C C . GLN A 1 69 ? 7.122 7.295 14.117 1.00 81.56 69 GLN A C 1
ATOM 579 O O . GLN A 1 69 ? 7.373 7.894 13.066 1.00 81.56 69 GLN A O 1
ATOM 584 N N . ASP A 1 70 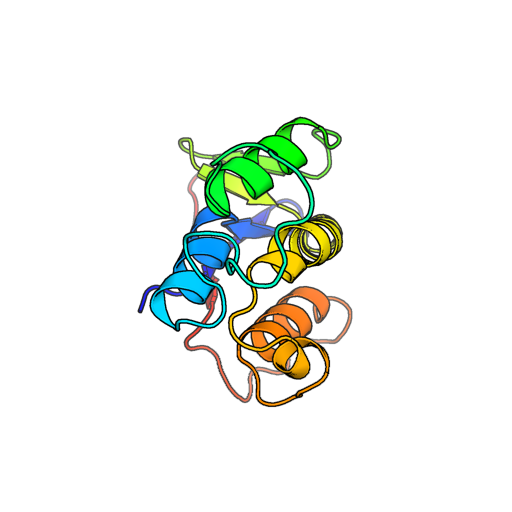? 6.376 6.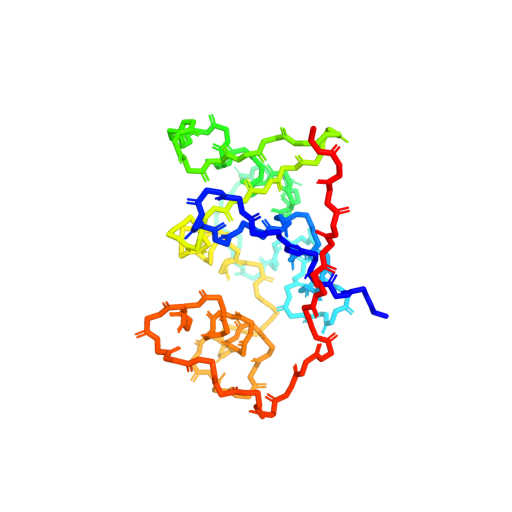192 14.167 1.00 84.94 70 ASP A N 1
ATOM 585 C CA . ASP A 1 70 ? 5.757 5.546 13.010 1.00 84.94 70 ASP A CA 1
ATOM 586 C C . ASP A 1 70 ? 4.545 6.348 12.508 1.00 84.94 70 ASP A C 1
ATOM 588 O O . ASP A 1 70 ? 3.790 6.952 13.281 1.00 84.94 70 ASP A O 1
ATOM 592 N N . LEU A 1 71 ? 4.386 6.380 11.183 1.00 88.81 71 LEU A N 1
ATOM 593 C CA . LEU A 1 71 ? 3.296 7.072 10.502 1.00 88.81 71 LEU A C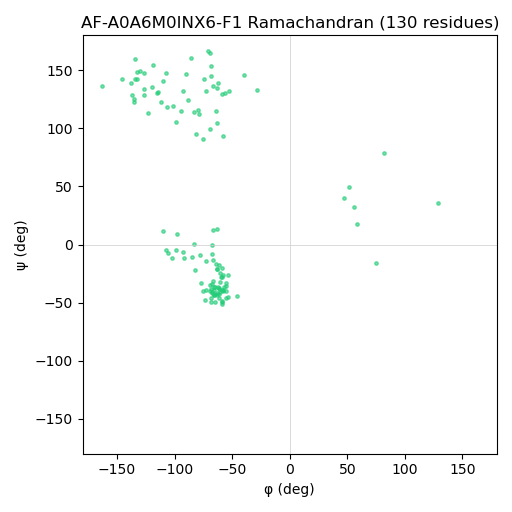A 1
ATOM 594 C C . LEU A 1 71 ? 2.294 6.053 9.966 1.00 88.81 71 LEU A C 1
ATOM 596 O O . LEU A 1 71 ? 2.610 5.234 9.097 1.00 88.81 71 LEU A O 1
ATOM 600 N N . PHE A 1 72 ? 1.072 6.160 10.464 1.00 89.12 72 PHE A N 1
ATOM 601 C CA . PHE A 1 72 ? -0.063 5.374 10.031 1.00 89.12 72 PHE A CA 1
ATOM 602 C C . PHE A 1 72 ? -1.016 6.252 9.228 1.00 89.12 72 PHE A C 1
ATOM 604 O O . PHE A 1 72 ? -1.140 7.453 9.484 1.00 89.12 72 PHE A O 1
ATOM 611 N N . ALA A 1 73 ? -1.695 5.659 8.254 1.00 88.56 73 ALA A N 1
ATOM 612 C CA . ALA A 1 73 ? -2.667 6.366 7.436 1.00 88.56 73 ALA A CA 1
ATOM 613 C C . ALA A 1 73 ? -3.988 5.601 7.355 1.00 88.56 73 ALA A C 1
ATOM 615 O O . ALA A 1 73 ? -4.020 4.369 7.419 1.00 88.56 73 ALA A O 1
ATOM 616 N N . ASP A 1 74 ? -5.069 6.361 7.212 1.00 85.06 74 ASP A N 1
ATOM 617 C CA . ASP A 1 74 ? -6.396 5.827 6.918 1.00 85.06 74 ASP A CA 1
ATOM 618 C C . ASP A 1 74 ? -6.423 5.241 5.490 1.00 85.06 74 ASP A C 1
ATOM 620 O O . ASP A 1 74 ? -5.684 5.685 4.603 1.00 85.06 74 ASP A O 1
ATOM 624 N N . TRP A 1 75 ? -7.295 4.268 5.231 1.00 75.62 75 TRP A N 1
ATOM 625 C CA . TRP A 1 75 ? -7.448 3.605 3.932 1.00 75.62 75 TRP A CA 1
ATOM 626 C C . TRP A 1 75 ? -7.711 4.601 2.790 1.00 75.62 75 TRP A C 1
ATOM 628 O O . TRP A 1 75 ? -7.209 4.416 1.680 1.00 75.62 75 TRP A O 1
ATOM 638 N N . VAL A 1 76 ? -8.417 5.709 3.064 1.00 76.00 76 VAL A N 1
ATOM 639 C CA . VAL A 1 76 ? -8.680 6.786 2.086 1.00 76.00 76 VAL A CA 1
ATOM 640 C C . VAL A 1 76 ? -7.376 7.329 1.495 1.00 76.00 76 VAL A C 1
ATOM 642 O O . VAL A 1 76 ? -7.282 7.653 0.308 1.00 76.00 76 VAL A O 1
ATOM 645 N N . VAL A 1 77 ? -6.328 7.391 2.312 1.00 77.81 77 VAL A N 1
ATOM 646 C CA . VAL A 1 77 ? -5.019 7.898 1.912 1.00 77.81 77 VAL A CA 1
ATOM 647 C C . VAL A 1 77 ? -4.254 6.887 1.080 1.00 77.81 77 VAL A C 1
ATOM 649 O O . VAL A 1 77 ? -3.545 7.285 0.152 1.00 77.81 77 VAL A O 1
ATOM 652 N N . PHE A 1 78 ? -4.426 5.591 1.340 1.00 75.44 78 PHE A N 1
ATOM 653 C CA . PHE A 1 78 ? -3.771 4.545 0.561 1.00 75.44 78 PHE A CA 1
ATOM 654 C C . PHE A 1 78 ? -4.163 4.595 -0.915 1.00 75.44 78 PHE A C 1
ATOM 656 O O . PHE A 1 78 ? -3.297 4.406 -1.767 1.00 75.44 78 PHE A O 1
ATOM 663 N N . GLU A 1 79 ? -5.391 5.001 -1.258 1.00 73.50 79 GLU A N 1
ATOM 664 C CA . GLU A 1 79 ? -5.760 5.251 -2.658 1.00 73.50 79 GLU A CA 1
ATOM 665 C C . GLU A 1 79 ? -4.857 6.313 -3.316 1.00 73.50 79 GLU A C 1
ATOM 667 O O . GLU A 1 79 ? -4.443 6.196 -4.476 1.00 73.50 79 GLU A O 1
ATOM 672 N N . HIS A 1 80 ? -4.514 7.365 -2.575 1.00 78.62 80 HIS A N 1
ATOM 673 C CA . HIS A 1 80 ? -3.607 8.404 -3.049 1.00 78.62 80 HIS A CA 1
ATOM 674 C C . HIS A 1 80 ? -2.162 7.909 -3.112 1.00 78.62 80 HIS A C 1
ATOM 676 O O . HIS A 1 80 ? -1.466 8.201 -4.092 1.00 78.62 80 HIS A O 1
ATOM 682 N N . LEU A 1 81 ? -1.728 7.108 -2.136 1.00 82.25 81 LEU A N 1
ATOM 683 C CA . LEU A 1 81 ? -0.411 6.469 -2.147 1.00 82.25 81 LEU A CA 1
ATOM 684 C C . LEU A 1 81 ? -0.252 5.526 -3.346 1.00 82.25 81 LEU A C 1
ATOM 686 O O . LEU A 1 81 ? 0.785 5.552 -4.012 1.00 82.25 81 LEU A O 1
ATOM 690 N N . HIS A 1 82 ? -1.300 4.787 -3.723 1.00 80.38 82 HIS A N 1
ATOM 691 C CA . HIS A 1 82 ? -1.302 3.928 -4.910 1.00 80.38 82 HIS A CA 1
ATOM 692 C C . HIS A 1 82 ? -0.942 4.701 -6.187 1.00 80.38 82 HIS A C 1
ATOM 694 O O . HIS A 1 82 ? -0.190 4.209 -7.035 1.00 80.38 82 HIS A O 1
ATOM 700 N N . ARG A 1 83 ? -1.441 5.937 -6.334 1.00 82.88 83 ARG A N 1
ATOM 701 C CA . ARG A 1 83 ? -1.125 6.799 -7.488 1.00 82.88 83 ARG A CA 1
ATOM 702 C C . ARG A 1 83 ? 0.330 7.268 -7.472 1.00 82.88 83 ARG A C 1
ATOM 704 O O . ARG A 1 83 ? 0.934 7.373 -8.540 1.00 82.88 83 ARG A O 1
ATOM 711 N N . VAL A 1 84 ? 0.890 7.516 -6.287 1.00 87.19 84 VAL A N 1
ATOM 712 C CA . VAL A 1 84 ? 2.300 7.901 -6.099 1.00 87.19 84 VAL A CA 1
ATOM 713 C C . VAL A 1 84 ? 3.243 6.747 -6.434 1.00 87.19 84 VAL A C 1
ATOM 715 O O . VAL A 1 84 ? 4.274 6.979 -7.060 1.00 87.19 84 VAL A O 1
ATOM 718 N N . LEU A 1 85 ? 2.874 5.514 -6.077 1.00 88.31 85 LEU A N 1
ATOM 719 C CA . LEU A 1 85 ? 3.700 4.319 -6.276 1.00 88.31 85 LEU A CA 1
ATOM 720 C C . LEU A 1 85 ? 3.615 3.733 -7.691 1.00 88.31 85 LEU A C 1
ATOM 722 O O . LEU A 1 85 ? 4.548 3.063 -8.134 1.00 88.31 85 LEU A O 1
ATOM 726 N N . LYS A 1 86 ? 2.549 4.028 -8.447 1.00 86.62 86 LYS A N 1
ATOM 727 C CA . LYS A 1 86 ? 2.359 3.555 -9.832 1.00 86.62 86 LYS A CA 1
ATOM 728 C C . LYS A 1 86 ? 3.601 3.687 -10.735 1.00 86.62 86 LYS A C 1
ATOM 730 O O . LYS A 1 86 ? 3.897 2.740 -11.461 1.00 86.62 86 LYS A O 1
ATOM 735 N N . PRO A 1 87 ? 4.354 4.805 -10.739 1.00 85.56 87 PRO A N 1
ATOM 736 C CA . PRO A 1 87 ? 5.526 4.959 -11.600 1.00 85.56 87 PRO A CA 1
ATOM 737 C C . PRO A 1 87 ? 6.696 4.023 -11.268 1.00 85.56 87 PRO A C 1
ATOM 739 O O . PRO A 1 87 ? 7.628 3.952 -12.066 1.00 85.56 87 PRO A O 1
ATOM 742 N N . PHE A 1 88 ? 6.673 3.360 -10.110 1.00 88.00 88 PHE A N 1
ATOM 743 C CA . PHE A 1 88 ? 7.723 2.460 -9.637 1.00 88.00 88 PHE A CA 1
ATOM 744 C C . PHE A 1 88 ? 7.410 0.987 -9.886 1.00 88.00 88 PHE A C 1
ATOM 746 O O . PHE A 1 88 ? 8.271 0.151 -9.638 1.00 88.00 88 PHE A O 1
ATOM 753 N N . LEU A 1 89 ? 6.220 0.654 -10.389 1.00 88.94 89 LEU A N 1
ATOM 754 C CA . LEU A 1 89 ? 5.860 -0.728 -10.699 1.00 88.94 89 LEU A CA 1
ATOM 755 C C . LEU A 1 89 ? 6.860 -1.343 -11.670 1.00 88.94 89 LEU A C 1
ATOM 757 O O . LEU A 1 89 ? 7.155 -0.765 -12.720 1.00 88.94 89 LEU A O 1
ATOM 761 N N . ILE A 1 90 ? 7.347 -2.536 -11.330 1.00 89.38 90 ILE A N 1
ATOM 762 C CA . ILE A 1 90 ? 8.267 -3.273 -12.202 1.00 89.38 90 ILE A CA 1
ATOM 763 C C . ILE A 1 90 ? 7.546 -3.685 -13.487 1.00 89.38 90 ILE A C 1
ATOM 765 O O . ILE A 1 90 ? 8.112 -3.592 -14.577 1.00 89.38 90 ILE A O 1
ATOM 769 N N . ARG A 1 91 ? 6.277 -4.093 -13.374 1.00 87.38 91 ARG A N 1
ATOM 770 C CA . ARG A 1 91 ? 5.420 -4.418 -14.515 1.00 87.38 91 ARG A CA 1
ATOM 771 C C . ARG A 1 91 ? 4.165 -3.547 -14.465 1.00 87.38 91 ARG A C 1
ATOM 773 O O . ARG A 1 91 ? 3.328 -3.739 -13.591 1.00 87.38 91 ARG A O 1
ATOM 780 N N . PRO A 1 92 ? 3.962 -2.619 -15.417 1.00 82.81 92 PRO A N 1
ATOM 781 C CA . PRO A 1 92 ? 2.750 -1.797 -15.454 1.00 82.81 92 PRO A CA 1
ATOM 782 C C . PRO A 1 92 ? 1.447 -2.608 -15.533 1.00 82.81 92 PRO A C 1
ATOM 784 O O . PRO A 1 92 ? 0.413 -2.143 -15.064 1.00 82.81 92 PRO A O 1
ATOM 787 N N . ALA A 1 93 ? 1.499 -3.824 -16.089 1.00 85.75 93 ALA A N 1
ATOM 788 C CA . ALA A 1 93 ? 0.367 -4.750 -16.141 1.00 85.75 93 ALA A CA 1
ATOM 789 C C . ALA A 1 93 ? -0.115 -5.201 -14.749 1.00 85.75 93 ALA A C 1
ATOM 791 O O . ALA A 1 93 ? -1.276 -5.581 -14.598 1.00 85.75 93 ALA A O 1
ATOM 792 N N . ASP A 1 94 ? 0.729 -5.103 -13.717 1.00 85.25 94 ASP A N 1
ATOM 793 C CA . ASP A 1 94 ? 0.369 -5.483 -12.349 1.00 85.25 94 ASP A CA 1
ATOM 794 C C . ASP A 1 94 ? -0.752 -4.606 -11.775 1.00 85.25 94 ASP A C 1
ATOM 796 O O . ASP A 1 94 ? -1.425 -5.005 -10.831 1.00 85.25 94 ASP A O 1
ATOM 800 N N . TRP A 1 95 ? -1.025 -3.442 -12.371 1.00 81.00 95 TRP A N 1
ATOM 801 C CA . TRP A 1 95 ? -2.128 -2.574 -11.955 1.00 81.00 95 TRP A CA 1
ATOM 802 C C . TRP A 1 95 ? -3.513 -3.180 -12.170 1.00 81.00 95 TRP A C 1
ATOM 804 O O . TRP A 1 95 ? -4.423 -2.942 -11.377 1.00 81.00 95 TRP A O 1
ATOM 814 N N . THR A 1 96 ? -3.673 -3.925 -13.260 1.00 82.69 96 THR A N 1
ATOM 815 C CA . THR A 1 96 ? -4.947 -4.526 -13.668 1.00 82.69 96 THR A CA 1
ATOM 816 C C . THR A 1 96 ? -4.967 -6.032 -13.455 1.00 82.69 96 THR A C 1
ATOM 818 O O . THR A 1 96 ? -5.991 -6.656 -13.699 1.00 82.69 96 THR A O 1
ATOM 821 N N . ASN A 1 97 ? -3.847 -6.622 -13.032 1.00 84.00 97 ASN A N 1
ATOM 822 C CA . ASN A 1 97 ? -3.725 -8.048 -12.774 1.00 84.00 97 ASN A CA 1
ATOM 823 C C . ASN A 1 97 ? -4.241 -8.378 -11.361 1.00 84.00 97 ASN A C 1
ATOM 825 O O . ASN A 1 97 ? -3.582 -7.995 -10.393 1.00 84.00 97 ASN A O 1
ATOM 829 N N . PRO A 1 98 ? -5.342 -9.139 -11.218 1.00 81.56 98 PRO A N 1
ATOM 830 C CA . PRO A 1 98 ? -5.880 -9.513 -9.909 1.00 81.56 98 PRO A CA 1
ATOM 831 C C . PRO A 1 98 ? -4.906 -10.329 -9.051 1.00 81.56 98 PRO A C 1
ATOM 833 O O . PRO A 1 98 ? -4.987 -10.329 -7.825 1.00 81.56 98 PRO A O 1
ATOM 836 N N . ASN A 1 99 ? -3.964 -11.021 -9.695 1.00 82.62 99 ASN A N 1
ATOM 837 C CA . ASN A 1 99 ? -2.977 -11.852 -9.019 1.00 82.62 99 ASN A CA 1
ATOM 838 C C . ASN A 1 99 ? -1.747 -11.071 -8.549 1.00 82.62 99 ASN A C 1
ATOM 840 O O . ASN A 1 99 ? -0.936 -11.637 -7.813 1.00 82.62 99 ASN A O 1
ATOM 844 N N . SER A 1 100 ? -1.579 -9.808 -8.961 1.00 85.19 100 SER A N 1
ATOM 845 C CA . SER A 1 100 ? -0.429 -9.017 -8.531 1.00 85.19 100 SER A CA 1
ATOM 846 C C . SER A 1 100 ? -0.522 -8.706 -7.042 1.00 85.19 100 SER A C 1
ATOM 848 O O . SER A 1 100 ? -1.606 -8.465 -6.504 1.00 85.19 100 SER A O 1
ATOM 850 N N . LEU A 1 101 ? 0.626 -8.671 -6.365 1.00 85.62 101 LEU A N 1
ATOM 851 C CA . LEU A 1 101 ? 0.647 -8.295 -4.957 1.00 85.62 101 LEU A CA 1
ATOM 852 C C . LEU A 1 101 ? 0.119 -6.870 -4.755 1.00 85.62 101 LEU A C 1
ATOM 854 O O . LEU A 1 101 ? -0.680 -6.647 -3.856 1.00 85.62 101 LEU A O 1
ATOM 858 N N . PHE A 1 102 ? 0.485 -5.930 -5.635 1.00 86.88 102 PHE A N 1
ATOM 859 C CA . PHE A 1 102 ? -0.012 -4.552 -5.578 1.00 86.88 102 PHE A CA 1
ATOM 860 C C . PHE A 1 102 ? -1.543 -4.502 -5.553 1.00 86.88 102 PHE A C 1
ATOM 862 O O . PHE A 1 102 ? -2.127 -3.777 -4.750 1.00 86.88 102 PHE A O 1
ATOM 869 N N . HIS A 1 103 ? -2.194 -5.284 -6.421 1.00 83.12 103 HIS A N 1
ATOM 870 C CA . HIS A 1 103 ? -3.647 -5.369 -6.474 1.00 83.12 103 HIS A CA 1
ATOM 871 C C . HIS A 1 103 ? -4.221 -6.039 -5.226 1.00 83.12 103 HIS A C 1
ATOM 873 O O . HIS A 1 103 ? -5.158 -5.505 -4.643 1.00 83.12 103 HIS A O 1
ATOM 879 N N . LYS A 1 104 ? -3.654 -7.170 -4.789 1.00 84.69 104 LYS A N 1
ATOM 880 C CA . LYS A 1 104 ? -4.116 -7.896 -3.596 1.00 84.69 104 LYS A CA 1
ATOM 881 C C . LYS A 1 104 ? -4.064 -7.027 -2.341 1.00 84.69 104 LYS A C 1
ATOM 883 O O . LYS A 1 104 ? -5.072 -6.907 -1.651 1.00 84.69 104 LYS A O 1
ATOM 888 N N . THR A 1 105 ? -2.933 -6.367 -2.091 1.00 82.12 105 THR A N 1
ATOM 889 C CA . THR A 1 105 ? -2.765 -5.466 -0.945 1.00 82.12 105 THR A CA 1
ATOM 890 C C . THR A 1 105 ? -3.715 -4.274 -1.035 1.00 82.12 105 THR A C 1
ATOM 892 O O . THR A 1 105 ? -4.359 -3.937 -0.047 1.00 82.12 105 THR A O 1
ATOM 895 N N . ARG A 1 106 ? -3.886 -3.685 -2.228 1.00 80.88 106 ARG A N 1
ATOM 896 C CA . ARG A 1 106 ? -4.872 -2.619 -2.451 1.00 80.88 106 ARG A CA 1
ATOM 897 C C . ARG A 1 106 ? -6.294 -3.074 -2.129 1.00 80.88 106 ARG A C 1
ATOM 899 O O . ARG A 1 106 ? -6.989 -2.382 -1.402 1.00 80.88 106 ARG A O 1
ATOM 906 N N . VAL A 1 107 ? -6.731 -4.208 -2.680 1.00 79.06 107 VAL A N 1
ATOM 907 C CA . VAL A 1 107 ? -8.085 -4.735 -2.455 1.00 79.06 107 VAL A CA 1
ATOM 908 C C . VAL A 1 107 ? -8.316 -4.977 -0.970 1.00 79.06 107 VAL A C 1
ATOM 910 O O . VAL A 1 107 ? -9.401 -4.687 -0.485 1.00 79.06 107 VAL A O 1
ATOM 913 N N . TYR A 1 108 ? -7.312 -5.475 -0.249 1.00 76.75 108 TYR A N 1
ATOM 914 C CA . TYR A 1 108 ? -7.413 -5.701 1.188 1.00 76.75 108 TYR A CA 1
ATOM 915 C C . TYR A 1 108 ? -7.560 -4.395 1.980 1.00 76.75 108 TYR A C 1
ATOM 917 O O . TYR A 1 108 ? -8.423 -4.295 2.843 1.00 76.75 108 TYR A O 1
ATOM 925 N N . ILE A 1 109 ? -6.790 -3.362 1.634 1.00 75.44 109 ILE A N 1
ATOM 926 C CA . ILE A 1 109 ? -6.909 -2.039 2.265 1.00 75.44 109 ILE A CA 1
ATOM 927 C C . ILE A 1 109 ? -8.247 -1.367 1.909 1.00 75.44 109 ILE A C 1
ATOM 929 O O . ILE A 1 109 ? -8.838 -0.698 2.750 1.00 75.44 109 ILE A O 1
ATOM 933 N N . ASP A 1 110 ? -8.761 -1.585 0.693 1.00 71.62 110 ASP A N 1
ATOM 934 C CA . ASP A 1 110 ? -10.043 -1.047 0.211 1.00 71.62 110 ASP A CA 1
ATOM 935 C C . ASP A 1 110 ? -11.271 -1.829 0.759 1.00 71.62 110 ASP A C 1
ATOM 937 O O . ASP A 1 110 ? -12.413 -1.379 0.611 1.00 71.62 110 ASP A O 1
ATOM 941 N N . ARG A 1 111 ? -11.076 -2.982 1.429 1.00 63.56 111 ARG A N 1
ATOM 942 C CA . ARG A 1 111 ? -12.151 -3.857 1.949 1.00 63.56 111 ARG A CA 1
ATOM 943 C C . ARG A 1 111 ? -12.955 -3.394 3.180 1.00 63.56 111 ARG A C 1
ATOM 945 O O . ARG A 1 111 ? -14.023 -3.989 3.343 1.00 63.56 111 ARG A O 1
ATOM 952 N N . PRO A 1 112 ? -12.608 -2.386 4.015 1.00 58.84 112 PRO A N 1
ATOM 953 C CA . PRO A 1 112 ? -13.335 -2.116 5.268 1.00 58.84 112 PRO A CA 1
ATOM 954 C C . PRO A 1 112 ? -14.798 -1.629 5.113 1.00 58.84 112 PRO A C 1
ATOM 956 O O . PRO A 1 112 ? -15.422 -1.219 6.085 1.00 58.84 112 PRO A O 1
ATOM 959 N N . LYS A 1 113 ? -15.399 -1.718 3.918 1.00 51.75 113 LYS A N 1
ATOM 960 C CA . LYS A 1 113 ? -16.847 -1.560 3.681 1.00 51.75 113 LYS A CA 1
ATOM 961 C C . LYS A 1 113 ? -17.641 -2.872 3.711 1.00 51.75 113 LYS A C 1
ATOM 963 O O . LYS A 1 113 ? -18.863 -2.828 3.592 1.00 51.75 113 LYS A O 1
ATOM 968 N N . GLN A 1 114 ? -16.990 -4.030 3.816 1.00 43.53 114 GLN A N 1
ATOM 969 C CA . GLN A 1 114 ? -17.657 -5.333 3.827 1.00 43.53 114 GLN A CA 1
ATOM 970 C C . GLN A 1 114 ? -17.223 -6.118 5.063 1.00 43.53 114 GLN A C 1
ATOM 972 O O . GLN A 1 114 ? -16.047 -6.133 5.408 1.00 43.53 114 GLN A O 1
ATOM 977 N N . SER A 1 115 ? -18.202 -6.715 5.744 1.00 44.53 115 SER A N 1
ATOM 978 C CA . SER A 1 115 ? -18.065 -7.492 6.979 1.00 44.53 115 SER A CA 1
ATOM 979 C C . SER A 1 115 ? -16.821 -8.392 6.986 1.00 44.53 115 SER A C 1
ATOM 981 O O . SER A 1 115 ? -16.479 -8.937 5.931 1.00 44.53 115 SER A O 1
ATOM 983 N N . PRO A 1 116 ? -16.179 -8.601 8.151 1.00 45.72 116 PRO A N 1
ATOM 984 C CA . PRO A 1 116 ? -14.955 -9.380 8.245 1.00 45.72 116 PRO A CA 1
ATOM 985 C C . PRO A 1 116 ? -15.270 -10.815 7.827 1.00 45.72 116 PRO A C 1
ATOM 987 O O . PRO A 1 116 ? -15.919 -11.564 8.552 1.00 45.72 116 PRO A O 1
ATOM 990 N N . LYS A 1 117 ? -14.862 -11.190 6.617 1.00 44.44 117 LYS A N 1
ATOM 991 C CA . LYS A 1 117 ? -14.698 -12.593 6.260 1.00 44.44 117 LYS A CA 1
ATOM 992 C C . LYS A 1 117 ? -13.213 -12.889 6.409 1.00 44.44 117 LYS A C 1
ATOM 994 O O . LYS A 1 117 ? -12.447 -12.420 5.565 1.00 44.44 117 LYS A O 1
ATOM 999 N N . PRO A 1 118 ? -12.812 -13.611 7.465 1.00 47.12 118 PRO A N 1
ATOM 1000 C CA . PRO A 1 118 ? -11.480 -14.165 7.541 1.00 47.12 118 PRO A CA 1
ATOM 1001 C C . PRO A 1 118 ? -11.492 -15.359 6.599 1.00 47.12 118 PRO A C 1
ATOM 1003 O O . PRO A 1 118 ? -11.938 -16.436 6.973 1.00 47.12 118 PRO A O 1
ATOM 1006 N N . ASP A 1 119 ? -11.143 -15.1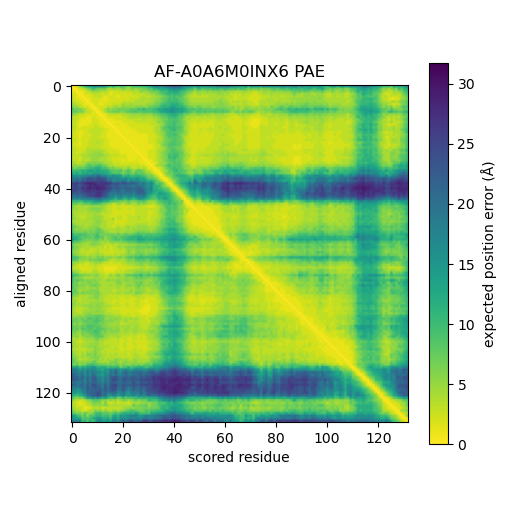46 5.336 1.00 53.06 119 ASP A N 1
ATOM 1007 C CA . ASP A 1 119 ? -10.572 -16.245 4.579 1.00 53.06 119 ASP A CA 1
ATOM 1008 C C . ASP A 1 119 ? -9.855 -15.762 3.323 1.00 53.06 119 ASP A C 1
ATOM 1010 O O . ASP A 1 119 ? -10.370 -14.959 2.535 1.00 53.06 119 ASP A O 1
ATOM 1014 N N . VAL A 1 120 ? -8.679 -16.357 3.130 1.00 43.38 120 VAL A N 1
ATOM 1015 C CA . VAL A 1 120 ? -7.734 -16.205 2.019 1.00 43.38 120 VAL A CA 1
ATOM 1016 C C . VAL A 1 120 ? -6.801 -14.980 2.103 1.00 43.38 120 VAL A C 1
ATOM 1018 O O . VAL A 1 120 ? -6.948 -14.014 1.351 1.00 43.38 120 VAL A O 1
ATOM 1021 N N . GLY A 1 121 ? -5.746 -15.084 2.928 1.00 47.53 121 GLY A N 1
ATOM 1022 C CA . GLY A 1 121 ? -4.455 -14.428 2.642 1.00 47.53 121 GLY A CA 1
ATOM 1023 C C . GLY A 1 121 ? -3.811 -13.557 3.729 1.00 47.53 121 GLY A C 1
ATOM 1024 O O . GLY A 1 121 ? -3.186 -12.561 3.366 1.00 47.53 121 GLY A O 1
ATOM 1025 N N . ASP A 1 122 ? -3.926 -13.917 5.010 1.00 55.19 122 ASP A N 1
ATOM 1026 C CA . ASP A 1 122 ? -3.501 -13.091 6.160 1.00 55.19 122 ASP A CA 1
ATOM 1027 C C . ASP A 1 122 ? -1.980 -12.862 6.318 1.00 55.19 122 ASP A C 1
ATOM 1029 O O . ASP A 1 122 ? -1.561 -12.105 7.185 1.00 55.19 122 ASP A O 1
ATOM 1033 N N . ASP A 1 1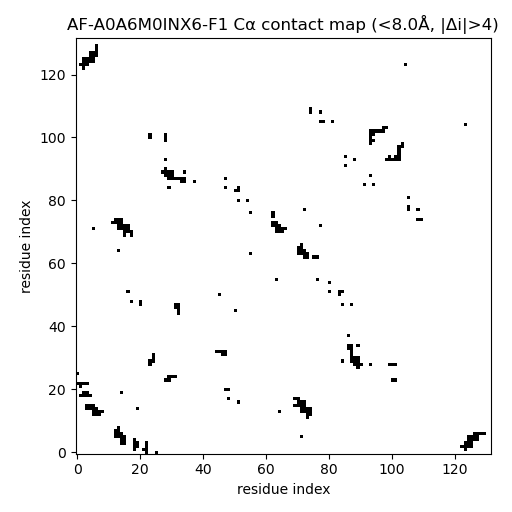23 ? -1.122 -13.402 5.448 1.00 68.12 123 ASP A N 1
ATOM 1034 C CA . ASP A 1 123 ? 0.343 -13.269 5.584 1.00 68.12 123 ASP A CA 1
ATOM 1035 C C . ASP A 1 123 ? 0.877 -11.832 5.375 1.00 68.12 123 ASP A C 1
ATOM 1037 O O . ASP A 1 123 ? 2.072 -11.569 5.544 1.00 68.12 123 ASP A O 1
ATOM 1041 N N . TYR A 1 124 ? 0.025 -10.900 4.938 1.00 75.12 124 TYR A N 1
ATOM 1042 C CA . TYR A 1 124 ? 0.422 -9.538 4.574 1.00 75.12 124 TYR A CA 1
ATOM 1043 C C . TYR A 1 124 ? 0.024 -8.466 5.588 1.00 75.12 124 TYR A C 1
ATOM 1045 O O . TYR A 1 124 ? 0.443 -7.327 5.394 1.00 75.12 124 TYR A O 1
ATOM 1053 N N . PHE A 1 125 ? -0.757 -8.781 6.625 1.00 78.50 125 PHE A N 1
ATOM 1054 C CA . PHE A 1 125 ? -1.244 -7.800 7.601 1.00 78.50 125 PHE A CA 1
ATOM 1055 C C . PHE A 1 125 ? -1.158 -8.351 9.021 1.00 78.50 125 PHE A C 1
ATOM 1057 O O . PHE A 1 125 ? -1.480 -9.506 9.261 1.00 78.50 125 PHE A O 1
ATOM 1064 N N . GLU A 1 126 ? -0.741 -7.510 9.961 1.00 82.50 126 GLU A N 1
ATOM 1065 C CA . GLU A 1 126 ? -0.590 -7.876 11.370 1.00 82.50 126 GLU A CA 1
ATOM 1066 C C . GLU A 1 126 ? -1.187 -6.769 12.241 1.00 82.50 126 GLU A C 1
ATOM 1068 O O . GLU A 1 126 ? -0.792 -5.606 12.126 1.00 82.50 126 GLU A O 1
ATOM 1073 N N . GLU A 1 127 ? -2.157 -7.108 13.091 1.00 81.44 127 GLU A N 1
ATOM 1074 C CA . GLU A 1 127 ? -2.662 -6.167 14.092 1.00 81.44 127 GLU A CA 1
ATOM 1075 C C . GLU A 1 127 ? -1.618 -5.990 15.186 1.00 81.44 127 GLU A C 1
ATOM 1077 O O . GLU A 1 127 ? -1.101 -6.974 15.715 1.00 81.44 127 GLU A O 1
ATOM 1082 N N . ILE A 1 128 ? -1.325 -4.745 15.552 1.00 82.31 128 ILE A N 1
ATOM 1083 C CA . ILE A 1 128 ? -0.481 -4.452 16.708 1.00 82.31 128 ILE A CA 1
ATOM 1084 C C . ILE A 1 128 ? -1.307 -3.751 17.785 1.00 82.31 128 ILE A C 1
ATOM 1086 O O . ILE A 1 128 ? -2.010 -2.776 17.525 1.00 82.31 128 ILE A O 1
ATOM 1090 N N . GLU A 1 129 ? -1.203 -4.227 19.022 1.00 78.25 129 GLU A N 1
ATOM 1091 C CA . GLU A 1 129 ? -1.739 -3.504 20.169 1.00 78.25 129 GLU A CA 1
ATOM 1092 C C . GLU A 1 129 ? -0.754 -2.402 20.552 1.00 78.25 129 GLU A C 1
ATOM 1094 O O . GLU A 1 129 ? 0.383 -2.662 20.953 1.00 78.25 129 GLU A O 1
ATOM 1099 N N . ILE A 1 130 ? -1.180 -1.150 20.418 1.00 65.56 130 ILE A N 1
ATOM 1100 C CA . ILE A 1 130 ? -0.410 -0.013 20.908 1.00 65.56 130 ILE A CA 1
ATOM 1101 C C . ILE A 1 130 ? -1.041 0.426 22.223 1.00 65.56 130 ILE A C 1
ATOM 1103 O O . ILE A 1 130 ? -2.199 0.836 22.255 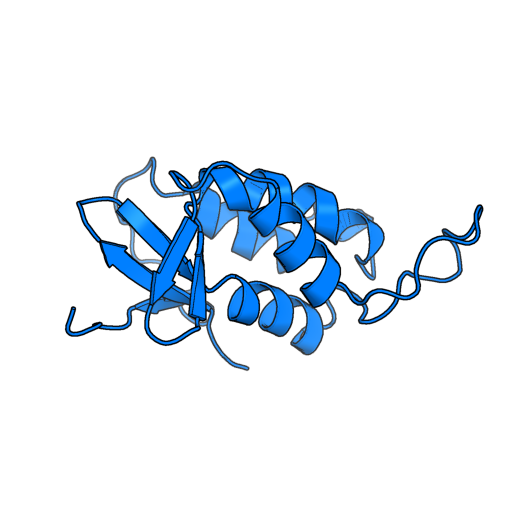1.00 65.56 130 ILE A O 1
ATOM 1107 N N . GLN A 1 131 ? -0.262 0.363 23.304 1.00 55.22 131 GLN A N 1
ATOM 1108 C CA . GLN A 1 131 ? -0.591 1.062 24.543 1.00 55.22 131 GLN A CA 1
ATOM 1109 C C . GLN A 1 131 ? -0.440 2.567 24.280 1.00 55.22 131 GLN A C 1
ATOM 1111 O O . GLN A 1 131 ? 0.681 3.073 24.208 1.00 55.22 131 GLN A O 1
ATOM 1116 N N . VAL A 1 132 ? -1.568 3.234 24.024 1.00 51.69 132 VAL A N 1
ATOM 1117 C CA . VAL A 1 132 ? -1.678 4.698 23.910 1.00 51.69 132 VAL A CA 1
ATOM 1118 C C . VAL A 1 132 ? -1.759 5.313 25.300 1.00 51.69 132 VAL A C 1
ATOM 1120 O O . VAL A 1 132 ? -2.525 4.770 26.128 1.00 51.69 132 VAL A O 1
#